Protein AF-A0A5R9DWY6-F1 (afdb_monomer_lite)

Sequence (59 aa):
MAVLLLCGVVALVVGGCACVVWAARGGPRWARIVAAGTLAAAELVSRSGRTRAAGDSDD

Secondary structure (DSSP, 8-state):
-HHHHHHHHHHHHHHHHHHHHHHHH--THHHHHHHHHHHHHHHHHHHHHHTTSSSS---

Organism: NCBI:txid1817406

Foldseek 3Di:
DVVVVVVVVVVVVVVVVCVVVVVVVDDPVVVVVVVVVVVVVVVVVVVVVVVVVPPPDDD

Structure (mmCIF, N/CA/C/O backbone):
data_AF-A0A5R9DWY6-F1
#
_entry.id   AF-A0A5R9DWY6-F1
#
loop_
_atom_site.group_PDB
_atom_site.id
_atom_site.type_symbol
_atom_site.label_atom_id
_atom_site.label_alt_id
_atom_site.label_comp_id
_atom_site.label_asym_id
_atom_site.label_entity_id
_atom_site.label_seq_id
_atom_site.pdbx_PDB_ins_code
_atom_site.Cartn_x
_atom_site.Cartn_y
_atom_site.Cartn_z
_atom_site.occupancy
_atom_site.B_iso_or_equiv
_atom_site.auth_seq_id
_atom_site.auth_comp_id
_atom_site.auth_asym_id
_atom_site.auth_atom_id
_atom_site.pdbx_PDB_model_num
ATOM 1 N N . MET A 1 1 ? 13.966 -21.496 -3.887 1.00 82.38 1 MET A N 1
ATOM 2 C CA . MET A 1 1 ? 14.423 -20.214 -3.295 1.00 82.38 1 MET A CA 1
ATOM 3 C C . MET A 1 1 ? 14.408 -19.051 -4.282 1.00 82.38 1 MET A C 1
ATOM 5 O O . MET A 1 1 ? 13.808 -18.041 -3.954 1.00 82.38 1 MET A O 1
ATOM 9 N N . ALA A 1 2 ? 14.990 -19.175 -5.482 1.00 89.38 2 ALA A N 1
ATOM 10 C CA . ALA A 1 2 ? 15.020 -18.081 -6.467 1.00 89.38 2 ALA A CA 1
ATOM 11 C C . ALA A 1 2 ? 13.627 -17.531 -6.837 1.00 89.38 2 ALA A C 1
ATOM 13 O O . ALA A 1 2 ? 13.436 -16.325 -6.905 1.00 89.38 2 ALA A O 1
ATOM 14 N N . VAL A 1 3 ? 12.627 -18.405 -6.985 1.00 92.44 3 VAL A N 1
ATOM 15 C 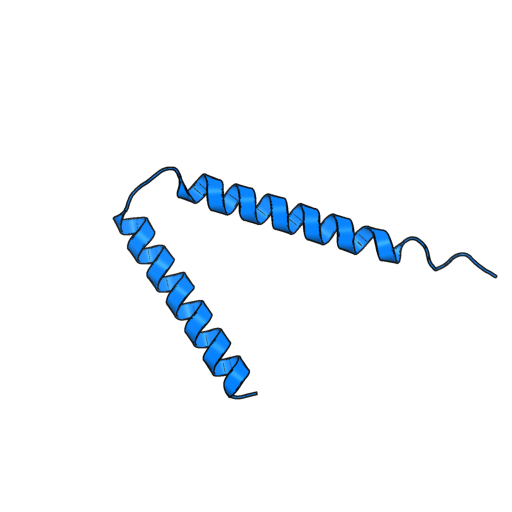CA . VAL A 1 3 ? 11.240 -17.997 -7.277 1.00 92.44 3 VAL A CA 1
ATOM 16 C C . VAL A 1 3 ? 10.628 -17.176 -6.137 1.00 92.44 3 VAL A C 1
ATOM 18 O O . VAL A 1 3 ? 9.951 -16.189 -6.389 1.00 92.44 3 VAL A O 1
ATOM 21 N N . LEU A 1 4 ? 10.914 -17.531 -4.880 1.00 93.25 4 LEU A N 1
ATOM 22 C CA . LEU A 1 4 ? 10.450 -16.770 -3.714 1.00 93.25 4 LEU A CA 1
ATOM 23 C C . LEU A 1 4 ? 11.104 -15.386 -3.657 1.00 93.25 4 LEU A C 1
ATOM 25 O O . LEU A 1 4 ? 10.426 -14.409 -3.361 1.00 93.25 4 LEU A O 1
ATOM 29 N N . LEU A 1 5 ? 12.396 -15.300 -3.990 1.00 93.94 5 LEU A N 1
ATOM 30 C CA . LEU A 1 5 ? 13.113 -14.029 -4.118 1.00 93.94 5 LEU A CA 1
ATOM 31 C C . LEU A 1 5 ? 12.501 -13.154 -5.218 1.00 93.94 5 LEU A C 1
ATOM 33 O O . LEU A 1 5 ? 12.209 -11.990 -4.967 1.00 93.94 5 LEU A O 1
ATOM 37 N N . LEU A 1 6 ? 12.234 -13.717 -6.400 1.00 93.50 6 LEU A N 1
ATOM 38 C CA . LEU A 1 6 ? 11.580 -13.002 -7.501 1.00 93.50 6 LEU A CA 1
ATOM 39 C C . LEU A 1 6 ? 10.184 -12.509 -7.101 1.00 93.50 6 LEU A C 1
ATOM 41 O O . LEU A 1 6 ? 9.872 -11.340 -7.309 1.00 93.50 6 LEU A O 1
ATOM 45 N N . CYS A 1 7 ? 9.376 -13.354 -6.456 1.00 95.62 7 CYS A N 1
ATOM 46 C CA . CYS A 1 7 ? 8.070 -12.953 -5.931 1.00 95.62 7 CYS A CA 1
ATOM 47 C C . CYS A 1 7 ? 8.181 -11.834 -4.886 1.00 95.62 7 CYS A C 1
ATOM 49 O O . CYS A 1 7 ? 7.405 -10.883 -4.935 1.00 95.62 7 CYS A O 1
ATOM 51 N N . GLY A 1 8 ? 9.147 -11.918 -3.967 1.00 94.12 8 GLY A N 1
ATOM 52 C CA . GLY A 1 8 ? 9.387 -10.885 -2.959 1.00 94.12 8 GLY A CA 1
ATOM 53 C C . GLY A 1 8 ? 9.785 -9.546 -3.579 1.00 94.12 8 GLY A C 1
ATOM 54 O O . GLY A 1 8 ? 9.233 -8.512 -3.213 1.00 94.12 8 GLY A O 1
ATOM 55 N N . VAL A 1 9 ? 10.682 -9.565 -4.569 1.00 94.25 9 VAL A N 1
ATOM 56 C CA . VAL A 1 9 ? 11.100 -8.364 -5.309 1.00 94.25 9 VAL A CA 1
ATOM 57 C C . VAL A 1 9 ? 9.921 -7.758 -6.067 1.00 94.25 9 VAL A C 1
ATOM 59 O O . VAL A 1 9 ? 9.696 -6.554 -5.971 1.00 94.25 9 VAL A O 1
ATOM 62 N N . VAL A 1 10 ? 9.123 -8.574 -6.761 1.00 93.06 10 VAL A N 1
ATOM 63 C CA . VAL A 1 10 ? 7.918 -8.104 -7.463 1.00 93.06 10 VAL A CA 1
ATOM 64 C C . VAL A 1 10 ? 6.924 -7.482 -6.481 1.00 93.06 10 VAL A C 1
ATOM 66 O O . VAL A 1 10 ? 6.425 -6.390 -6.739 1.00 93.06 10 VAL A O 1
ATOM 69 N N . ALA A 1 11 ? 6.675 -8.114 -5.332 1.00 91.56 11 ALA A N 1
ATOM 70 C CA . ALA A 1 11 ? 5.788 -7.570 -4.305 1.00 91.56 11 ALA A CA 1
ATOM 71 C C . ALA A 1 11 ? 6.301 -6.234 -3.740 1.00 91.56 11 ALA A C 1
ATOM 73 O O . ALA A 1 11 ? 5.513 -5.305 -3.557 1.00 91.56 11 ALA A O 1
ATOM 74 N N . LEU A 1 12 ? 7.616 -6.109 -3.522 1.00 84.56 12 LEU A N 1
ATOM 75 C CA . LEU A 1 12 ? 8.245 -4.874 -3.051 1.00 84.56 12 LEU A CA 1
ATOM 76 C C . LEU A 1 12 ? 8.105 -3.745 -4.082 1.00 84.56 12 LEU A C 1
ATOM 78 O O . LEU A 1 12 ? 7.743 -2.625 -3.727 1.00 84.56 12 LEU A O 1
ATOM 82 N N . VAL A 1 13 ? 8.339 -4.050 -5.362 1.00 92.00 13 VAL A N 1
ATOM 83 C CA . VAL A 1 13 ? 8.187 -3.099 -6.473 1.00 92.00 13 VAL A CA 1
ATOM 84 C C . VAL A 1 13 ? 6.732 -2.665 -6.614 1.00 92.00 13 VAL A C 1
ATOM 86 O O . VAL A 1 13 ? 6.466 -1.472 -6.707 1.00 92.00 13 VAL A O 1
ATOM 89 N N . VAL A 1 14 ? 5.776 -3.597 -6.570 1.00 89.06 14 VAL A N 1
ATOM 90 C CA . VAL A 1 14 ? 4.343 -3.271 -6.641 1.00 89.06 14 VAL A CA 1
ATOM 91 C C . VAL A 1 14 ? 3.919 -2.423 -5.441 1.00 89.06 14 VAL A C 1
ATOM 9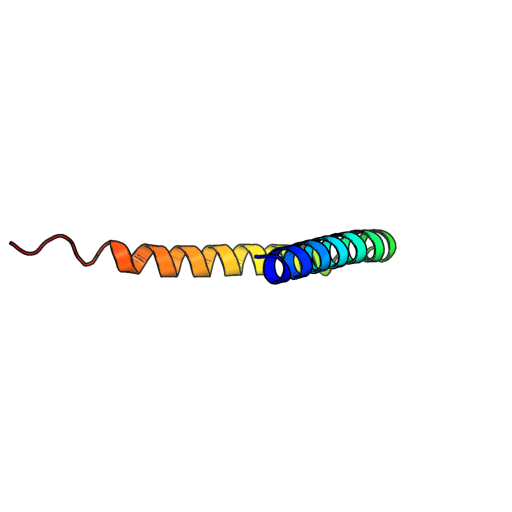3 O O . VAL A 1 14 ? 3.213 -1.434 -5.628 1.00 89.06 14 VAL A O 1
ATOM 96 N N . GLY A 1 15 ? 4.395 -2.740 -4.233 1.00 83.44 15 GLY A N 1
ATOM 97 C CA . GLY A 1 15 ? 4.166 -1.928 -3.035 1.00 83.44 15 GLY A CA 1
ATOM 98 C C . GLY A 1 15 ? 4.748 -0.515 -3.153 1.00 83.44 15 GLY A C 1
ATOM 99 O O . GLY A 1 15 ? 4.062 0.461 -2.847 1.00 83.44 15 GLY A O 1
ATOM 100 N N . GLY A 1 16 ? 5.977 -0.389 -3.663 1.00 79.69 16 GLY A N 1
ATOM 101 C CA . GLY A 1 16 ? 6.652 0.892 -3.890 1.00 79.69 16 GLY A CA 1
ATOM 102 C C . GLY A 1 16 ? 5.988 1.734 -4.981 1.00 79.69 16 GLY A C 1
ATOM 103 O O . GLY A 1 16 ? 5.668 2.899 -4.752 1.00 79.69 16 GLY A O 1
ATOM 104 N N . CYS A 1 17 ? 5.696 1.146 -6.143 1.00 79.75 17 CYS A N 1
ATOM 105 C CA . CYS A 1 17 ? 4.988 1.815 -7.235 1.00 79.75 17 CYS A CA 1
ATOM 106 C C . CYS A 1 17 ? 3.575 2.227 -6.818 1.00 79.75 17 CYS A C 1
ATOM 108 O O . CYS A 1 17 ? 3.166 3.351 -7.102 1.00 79.75 17 CYS A O 1
ATOM 110 N N . ALA A 1 18 ? 2.846 1.367 -6.099 1.00 71.88 18 ALA A N 1
ATOM 111 C CA . ALA A 1 18 ? 1.554 1.736 -5.537 1.00 71.88 18 ALA A CA 1
ATOM 112 C C . ALA A 1 18 ? 1.696 2.948 -4.606 1.00 71.88 18 ALA A C 1
ATOM 114 O O . ALA A 1 18 ? 0.972 3.920 -4.790 1.00 71.88 18 ALA A O 1
ATOM 115 N N . CYS A 1 19 ? 2.664 2.953 -3.685 1.00 66.38 19 CYS A N 1
ATOM 116 C CA . CYS A 1 19 ? 2.901 4.071 -2.765 1.00 66.38 19 CYS A CA 1
ATOM 117 C C . CYS A 1 19 ? 3.140 5.407 -3.500 1.00 66.38 19 CYS A C 1
ATOM 119 O O . CYS A 1 19 ? 2.541 6.424 -3.153 1.00 66.38 19 CYS A O 1
ATOM 121 N N . VAL A 1 20 ? 3.931 5.400 -4.579 1.00 72.88 20 VAL A N 1
ATOM 122 C CA . VAL A 1 20 ? 4.234 6.601 -5.383 1.00 72.88 20 VAL A CA 1
ATOM 123 C C . VAL A 1 20 ? 3.017 7.080 -6.183 1.00 72.88 20 VAL A C 1
ATOM 125 O O . VAL A 1 20 ? 2.701 8.271 -6.193 1.00 72.88 20 VAL A O 1
ATOM 128 N N . VAL A 1 21 ? 2.284 6.162 -6.819 1.00 71.38 21 VAL A N 1
ATOM 129 C CA . VAL A 1 21 ? 1.068 6.492 -7.588 1.00 71.38 21 VAL A CA 1
ATOM 130 C C . VAL A 1 21 ? -0.052 6.983 -6.662 1.00 71.38 21 VAL A C 1
ATOM 132 O O . VAL A 1 21 ? -0.861 7.819 -7.065 1.00 71.38 21 VAL A O 1
ATOM 135 N N . TRP A 1 22 ? -0.082 6.510 -5.415 1.00 63.09 22 TRP A N 1
ATOM 136 C CA . TRP A 1 22 ? -1.018 6.952 -4.382 1.00 63.09 22 TRP A CA 1
ATOM 137 C C . TRP A 1 22 ? -0.644 8.299 -3.767 1.00 63.09 22 TRP A C 1
ATOM 139 O O . TRP A 1 22 ? -1.536 9.121 -3.553 1.00 63.09 22 TRP A O 1
ATOM 149 N N . ALA A 1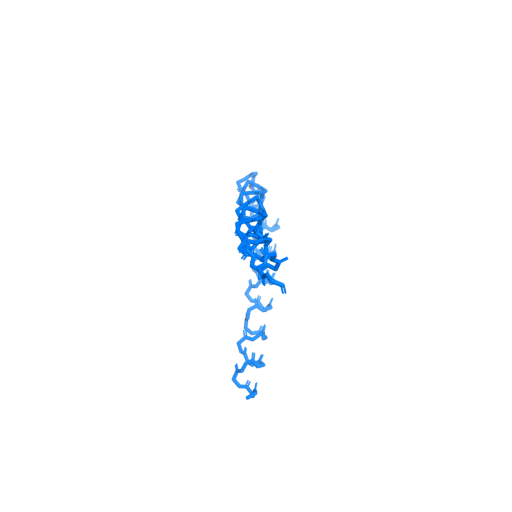 23 ? 0.649 8.568 -3.575 1.00 63.56 23 ALA A N 1
ATOM 150 C CA . ALA A 1 23 ? 1.143 9.892 -3.202 1.00 63.56 23 ALA A CA 1
ATOM 151 C C . ALA A 1 23 ? 0.790 10.941 -4.271 1.00 63.56 23 ALA A C 1
ATOM 153 O O . ALA A 1 23 ? 0.360 12.041 -3.938 1.00 63.56 23 ALA A O 1
ATOM 154 N N . ALA A 1 24 ? 0.865 10.567 -5.553 1.00 64.44 24 ALA A N 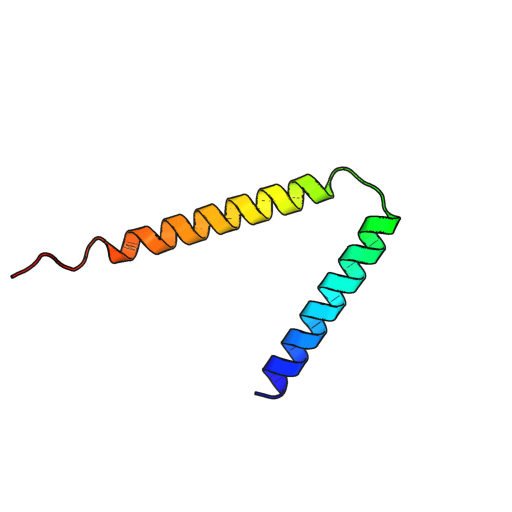1
ATOM 155 C CA . ALA A 1 24 ? 0.449 11.421 -6.663 1.00 64.44 24 ALA A CA 1
ATOM 156 C C . ALA A 1 24 ? 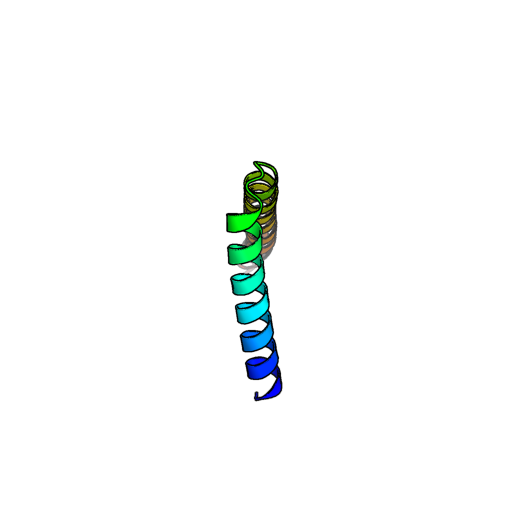-1.084 11.547 -6.827 1.00 64.44 24 ALA A C 1
ATOM 158 O O . ALA A 1 24 ? -1.542 12.476 -7.488 1.00 64.44 24 ALA A O 1
ATOM 159 N N . ARG A 1 25 ? -1.894 10.636 -6.252 1.00 62.25 25 ARG A N 1
ATOM 160 C CA . ARG A 1 25 ? -3.369 10.602 -6.417 1.00 62.25 25 ARG A CA 1
ATOM 161 C C . ARG A 1 25 ? -4.191 11.106 -5.225 1.00 62.25 25 ARG A C 1
ATOM 163 O O . ARG A 1 25 ? -5.411 11.153 -5.346 1.00 62.25 25 ARG A O 1
ATOM 170 N N . GLY A 1 26 ? -3.569 11.505 -4.112 1.00 59.78 26 GLY A N 1
ATOM 171 C CA . GLY A 1 26 ? -4.142 12.436 -3.122 1.00 59.78 26 GLY A CA 1
ATOM 172 C C . GLY A 1 26 ? -5.600 12.206 -2.680 1.00 59.78 26 GLY A C 1
ATOM 173 O O . GLY A 1 26 ? -6.377 13.156 -2.643 1.00 59.78 26 GLY A O 1
ATOM 174 N N . GLY A 1 27 ? -6.003 10.974 -2.344 1.00 59.75 27 GLY A N 1
ATOM 175 C CA . GLY A 1 27 ? -7.384 10.668 -1.938 1.00 59.75 27 GLY A CA 1
ATOM 176 C C . GLY A 1 27 ? -7.514 10.043 -0.534 1.00 59.75 27 GLY A C 1
ATOM 177 O O . GLY A 1 27 ? -6.892 9.007 -0.290 1.00 59.75 27 GLY A O 1
ATOM 178 N N . PRO A 1 28 ? -8.407 10.539 0.360 1.00 60.31 28 PRO A N 1
ATOM 179 C CA . PRO A 1 28 ? -8.615 10.043 1.740 1.00 60.31 28 PRO A CA 1
ATOM 180 C C . PRO A 1 28 ? -9.166 8.605 1.843 1.00 60.31 28 PRO A C 1
ATOM 182 O O . PRO A 1 28 ? -9.418 8.092 2.934 1.00 60.31 28 PRO A O 1
ATOM 185 N N . ARG A 1 29 ? -9.370 7.932 0.706 1.00 63.97 29 ARG A N 1
ATOM 186 C CA . ARG A 1 29 ? -9.850 6.549 0.623 1.00 63.97 29 ARG A CA 1
ATOM 187 C C . ARG A 1 29 ? -8.751 5.518 0.914 1.00 63.97 29 ARG A C 1
ATOM 189 O O . ARG A 1 29 ? -9.094 4.428 1.359 1.00 63.97 29 ARG A O 1
ATOM 196 N N . TRP A 1 30 ? -7.461 5.846 0.753 1.00 65.19 30 TRP A N 1
ATOM 197 C CA . TRP A 1 30 ? -6.386 4.877 1.033 1.00 65.19 30 TRP A CA 1
ATOM 198 C C . TRP A 1 30 ? -6.156 4.622 2.507 1.00 65.19 30 TRP A C 1
ATOM 200 O O . TRP A 1 30 ? -6.041 3.473 2.916 1.00 65.19 30 TRP A O 1
ATOM 210 N N . ALA A 1 31 ? -6.150 5.686 3.310 1.00 71.12 31 ALA A N 1
ATOM 211 C CA . ALA A 1 31 ? -5.981 5.570 4.751 1.00 71.12 31 ALA A CA 1
ATOM 212 C C . ALA A 1 31 ? -7.041 4.636 5.358 1.00 71.12 31 ALA A C 1
ATOM 214 O O . ALA A 1 31 ? -6.741 3.872 6.267 1.00 71.12 31 ALA A O 1
ATOM 215 N N . ARG A 1 32 ? -8.258 4.622 4.792 1.00 71.75 32 ARG A N 1
ATOM 216 C CA . ARG A 1 32 ? -9.325 3.701 5.204 1.00 71.75 32 ARG A CA 1
ATOM 217 C C . ARG A 1 32 ? -9.068 2.255 4.790 1.00 71.75 32 ARG A C 1
ATOM 219 O O . ARG A 1 32 ? -9.381 1.364 5.566 1.00 71.75 32 ARG A O 1
ATOM 226 N N . ILE A 1 33 ? -8.500 2.014 3.608 1.00 72.75 33 ILE A N 1
ATOM 227 C CA . ILE A 1 33 ? -8.140 0.658 3.161 1.00 72.75 33 ILE A CA 1
ATOM 228 C C . ILE A 1 33 ? -6.990 0.110 4.012 1.00 72.75 33 ILE A C 1
ATOM 230 O O . ILE A 1 33 ? -7.054 -1.037 4.435 1.00 72.75 33 ILE A O 1
ATOM 234 N N . VAL A 1 34 ? -5.984 0.932 4.330 1.00 72.75 34 VAL A N 1
ATOM 235 C CA . VAL A 1 34 ? -4.878 0.538 5.218 1.00 72.75 34 VAL A CA 1
ATOM 236 C C . VAL A 1 34 ? -5.386 0.294 6.637 1.00 72.75 34 VAL A C 1
ATOM 238 O O . VAL A 1 34 ? -5.077 -0.739 7.215 1.00 72.75 34 VAL A O 1
ATOM 241 N N . ALA A 1 35 ? -6.227 1.181 7.178 1.00 78.50 35 ALA A N 1
ATOM 242 C CA . ALA A 1 35 ? -6.827 0.989 8.498 1.00 78.50 35 ALA A CA 1
ATOM 243 C C . ALA A 1 35 ? -7.688 -0.284 8.561 1.00 78.50 35 ALA A C 1
ATOM 245 O O . ALA A 1 35 ? -7.568 -1.054 9.511 1.00 78.50 35 ALA A O 1
ATOM 246 N N . ALA A 1 36 ? -8.504 -0.547 7.534 1.00 79.69 36 ALA A N 1
ATOM 247 C CA . ALA A 1 36 ? -9.291 -1.774 7.433 1.00 79.69 36 ALA A CA 1
ATOM 248 C C . ALA A 1 36 ? -8.404 -3.017 7.272 1.00 79.69 36 ALA A C 1
ATOM 250 O O . ALA A 1 36 ? -8.680 -4.042 7.884 1.00 79.69 36 ALA A O 1
ATOM 251 N N . GLY A 1 37 ? -7.323 -2.925 6.495 1.00 84.25 37 GLY A N 1
ATOM 252 C CA . GLY A 1 37 ? -6.355 -4.004 6.315 1.00 84.25 37 GLY A CA 1
ATOM 253 C C . GLY A 1 37 ? -5.618 -4.343 7.609 1.00 84.25 37 GLY A C 1
ATOM 254 O O . GLY A 1 37 ? -5.520 -5.514 7.961 1.00 84.25 37 GLY A O 1
ATOM 255 N N . THR A 1 38 ? -5.169 -3.334 8.357 1.00 81.44 38 THR A N 1
ATOM 256 C CA . THR A 1 38 ? -4.518 -3.519 9.661 1.00 81.44 38 THR A CA 1
ATOM 257 C C . THR A 1 38 ? -5.491 -4.075 10.698 1.00 81.44 38 THR A C 1
ATOM 259 O O . THR A 1 38 ? -5.127 -4.998 11.422 1.00 81.44 38 THR A O 1
ATOM 262 N N . LEU A 1 39 ? -6.734 -3.578 10.748 1.00 81.50 39 LEU A N 1
ATOM 263 C CA . LEU A 1 39 ? -7.775 -4.128 11.625 1.00 81.50 39 LEU A CA 1
ATOM 264 C C . LEU A 1 39 ? -8.101 -5.581 11.267 1.00 81.50 39 LEU A C 1
ATOM 266 O O . LEU A 1 39 ? -8.138 -6.425 12.153 1.00 81.50 39 LEU A O 1
ATOM 270 N N . ALA A 1 40 ? -8.254 -5.904 9.982 1.00 83.81 40 ALA A N 1
ATOM 271 C CA . ALA A 1 40 ? -8.470 -7.276 9.537 1.00 83.81 40 ALA A CA 1
ATOM 272 C C . ALA A 1 40 ? -7.277 -8.175 9.891 1.00 83.81 40 ALA A C 1
ATOM 274 O O . ALA A 1 40 ? -7.470 -9.271 10.406 1.00 83.81 40 ALA A O 1
ATOM 275 N N . ALA A 1 41 ? -6.043 -7.711 9.691 1.00 83.75 41 ALA A N 1
ATOM 276 C CA . ALA A 1 41 ? -4.847 -8.455 10.075 1.00 83.75 41 ALA A CA 1
ATOM 277 C C . ALA A 1 41 ? -4.778 -8.699 11.593 1.00 83.75 41 ALA A C 1
ATOM 279 O O . ALA A 1 41 ? -4.457 -9.810 12.019 1.00 83.75 41 ALA A O 1
ATOM 280 N N . ALA A 1 42 ? -5.130 -7.699 12.407 1.00 77.69 42 ALA A N 1
ATOM 281 C CA . ALA A 1 42 ? -5.220 -7.828 13.860 1.00 77.69 42 ALA A CA 1
ATOM 282 C C . ALA A 1 42 ? -6.334 -8.807 14.290 1.00 77.69 42 ALA A C 1
ATOM 284 O O . ALA A 1 42 ? -6.164 -9.589 15.226 1.00 77.69 42 ALA A O 1
ATOM 285 N N . GLU A 1 43 ? -7.457 -8.828 13.574 1.00 79.25 43 GLU A N 1
ATOM 286 C CA . GLU A 1 43 ? -8.544 -9.783 13.797 1.00 79.25 43 GLU A CA 1
ATOM 287 C C . GLU A 1 43 ? -8.107 -11.218 13.444 1.00 79.25 43 GLU A C 1
ATOM 289 O O . GLU A 1 43 ? -8.334 -12.158 14.210 1.00 79.25 43 GLU A O 1
ATOM 294 N N . LEU A 1 44 ? -7.420 -11.395 12.307 1.00 77.06 44 LEU A N 1
ATOM 295 C CA . LEU A 1 44 ? -6.874 -12.684 11.878 1.00 77.06 44 LEU A CA 1
ATOM 296 C C . LEU A 1 44 ? -5.805 -13.201 12.851 1.00 77.06 44 LEU A C 1
ATOM 298 O O . LEU A 1 44 ? -5.802 -14.395 13.170 1.00 77.06 44 LEU A O 1
ATOM 302 N N . VAL A 1 45 ? -4.925 -12.328 13.357 1.00 78.62 45 VAL A N 1
ATOM 303 C CA . VAL A 1 45 ? -3.902 -12.730 14.334 1.00 78.62 45 VAL A CA 1
ATOM 304 C C . VAL A 1 45 ? -4.529 -13.071 15.689 1.00 78.62 45 VAL A C 1
ATOM 306 O O . VAL A 1 45 ? -4.157 -14.080 16.284 1.00 78.62 45 VAL A O 1
ATOM 309 N N . SER A 1 46 ? -5.549 -12.323 16.134 1.00 70.50 46 SER A N 1
ATOM 310 C CA . SER A 1 46 ? -6.299 -12.633 17.363 1.00 70.50 46 SER A CA 1
ATOM 311 C C . SER A 1 46 ? -7.029 -13.972 17.279 1.00 70.50 46 SER A C 1
ATOM 313 O O . SER A 1 46 ? -6.975 -14.767 18.220 1.00 70.50 46 SER A O 1
ATOM 315 N N . ARG A 1 47 ? -7.678 -14.270 16.146 1.00 63.38 47 ARG A N 1
ATOM 316 C CA . ARG A 1 47 ? -8.324 -15.577 15.938 1.00 63.38 47 ARG A CA 1
ATOM 317 C C . ARG A 1 47 ? -7.317 -16.722 15.909 1.00 63.38 47 ARG A C 1
ATOM 319 O O . ARG A 1 47 ? -7.619 -17.797 16.413 1.00 63.38 47 ARG A O 1
ATOM 326 N N . SER A 1 48 ? -6.117 -16.477 15.391 1.00 60.56 48 SER A N 1
ATOM 327 C CA . SER A 1 48 ? -5.044 -17.477 15.339 1.00 60.56 48 SER A CA 1
ATOM 328 C C . SER A 1 48 ? -4.372 -17.712 16.700 1.00 60.56 48 SER A C 1
ATOM 330 O O . SER A 1 48 ? -3.872 -18.804 16.959 1.00 60.56 48 SER A O 1
ATOM 332 N N . GLY A 1 49 ? -4.369 -16.713 17.590 1.00 59.28 49 GLY A N 1
ATOM 333 C CA . GLY A 1 49 ? -3.841 -16.842 18.952 1.00 59.28 49 GLY A CA 1
ATOM 334 C C . GLY A 1 49 ? -4.740 -17.651 19.893 1.00 59.28 49 GLY A C 1
ATOM 335 O O . GLY A 1 49 ? -4.242 -18.266 20.834 1.00 59.28 49 GLY A O 1
ATOM 336 N N . ARG A 1 50 ? -6.054 -17.709 19.633 1.00 55.94 50 ARG A N 1
ATOM 337 C CA . ARG A 1 50 ? -7.008 -18.408 20.512 1.00 55.94 50 ARG A CA 1
ATOM 338 C C . ARG A 1 50 ? -6.934 -19.934 20.417 1.00 55.94 50 ARG A C 1
ATOM 340 O O . ARG A 1 50 ? -7.269 -20.608 21.383 1.00 55.94 50 ARG A O 1
ATOM 347 N N . THR A 1 51 ? -6.445 -20.488 19.312 1.00 55.22 51 THR A N 1
ATOM 348 C CA . THR A 1 51 ? -6.348 -21.946 19.125 1.00 55.22 51 THR A CA 1
ATOM 349 C C . THR A 1 51 ? -5.203 -22.593 19.906 1.00 55.22 51 THR A C 1
ATOM 351 O O . THR A 1 51 ? -5.203 -23.807 20.057 1.00 55.22 51 THR A O 1
ATOM 354 N N . ARG A 1 52 ? -4.235 -21.819 20.422 1.00 55.38 52 ARG A N 1
ATOM 355 C CA . ARG A 1 52 ? -3.111 -22.372 21.206 1.00 55.38 52 ARG A CA 1
ATOM 356 C C . ARG A 1 52 ? -3.351 -22.426 22.714 1.00 55.38 52 ARG A C 1
ATOM 358 O O . ARG A 1 52 ? -2.585 -23.081 23.401 1.00 55.38 52 ARG A O 1
ATOM 365 N N . ALA A 1 53 ? -4.390 -21.771 23.230 1.00 56.25 53 ALA A N 1
ATOM 366 C CA . ALA A 1 53 ? -4.678 -21.758 24.667 1.00 56.25 53 ALA A CA 1
ATOM 367 C C . ALA A 1 53 ? -5.582 -22.919 25.132 1.00 56.25 53 ALA A C 1
ATOM 369 O O . ALA A 1 53 ? -5.905 -22.992 26.310 1.00 56.25 53 ALA A O 1
ATOM 370 N N . ALA A 1 54 ? -6.014 -23.802 24.225 1.00 56.88 54 ALA A N 1
ATOM 371 C CA . ALA A 1 54 ? -7.000 -24.851 24.502 1.00 56.88 54 ALA A CA 1
ATOM 372 C C . ALA A 1 54 ? -6.420 -26.280 24.460 1.00 56.88 54 ALA A C 1
ATOM 374 O O . ALA A 1 54 ? -7.163 -27.213 24.179 1.00 56.88 54 ALA A O 1
ATOM 375 N N . GLY A 1 55 ? -5.109 -26.459 24.666 1.00 56.25 55 GLY A N 1
ATOM 376 C CA . GLY A 1 55 ? -4.466 -27.763 24.455 1.00 56.25 55 GLY A CA 1
ATOM 377 C C . GLY A 1 55 ? -3.333 -28.145 25.402 1.00 56.25 55 GLY A C 1
ATOM 378 O O . GLY A 1 55 ? -2.555 -29.008 25.025 1.00 56.25 55 GLY A O 1
ATOM 379 N N . ASP A 1 56 ? -3.205 -27.530 26.580 1.00 61.78 56 ASP A N 1
ATOM 380 C CA . ASP A 1 56 ? -2.160 -27.909 27.551 1.00 61.78 56 ASP A CA 1
ATOM 381 C C . ASP A 1 56 ? -2.708 -27.902 28.984 1.00 61.78 56 ASP A C 1
ATOM 383 O O . ASP A 1 56 ? -2.310 -27.114 29.838 1.00 61.78 56 ASP A O 1
ATOM 387 N N . SER A 1 57 ? -3.745 -28.703 29.219 1.00 61.03 57 SER A N 1
ATOM 388 C CA . SER A 1 57 ? -4.258 -29.018 30.557 1.00 61.03 57 SER A CA 1
ATOM 389 C C . SER A 1 57 ? -5.037 -30.331 30.492 1.00 61.03 57 SER A C 1
ATOM 391 O O . SER A 1 57 ? -6.231 -30.341 30.756 1.00 61.03 57 SER A O 1
ATOM 393 N N . ASP A 1 58 ? -4.381 -31.416 30.087 1.00 63.88 58 ASP A N 1
ATOM 394 C CA . ASP A 1 58 ? -4.869 -32.767 30.367 1.00 63.88 58 ASP A CA 1
ATOM 395 C C . ASP A 1 58 ? -3.665 -33.665 30.715 1.00 63.88 58 ASP A C 1
ATOM 397 O O . ASP A 1 58 ? -2.779 -33.866 29.882 1.00 63.88 58 A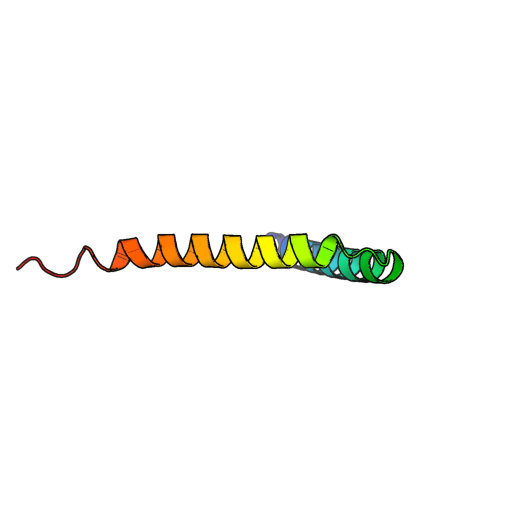SP A O 1
ATOM 401 N N . ASP A 1 59 ? -3.707 -34.130 31.973 1.00 54.47 59 ASP A N 1
ATOM 402 C CA . ASP A 1 59 ? -2.891 -35.106 32.730 1.00 54.47 59 ASP A CA 1
ATOM 403 C C . ASP A 1 59 ? -1.483 -34.735 33.250 1.00 54.47 59 ASP A C 1
ATOM 405 O O . ASP A 1 59 ? -0.482 -34.767 32.499 1.00 54.47 59 ASP A O 1
#

Radius of gyration: 18.37 Å; chains: 1; bounding box: 25×48×40 Å

pLDDT: mean 74.09, std 12.81, range [54.47, 95.62]